Protein AF-A0A554J5A4-F1 (afdb_monomer)

Nearest PDB structures (foldseek):
  3frk-assembly1_B  TM=9.619E-01  e=1.155E-07  Thermoanaerobacterium thermosaccharolyticum
  3uwc-assembly1_A  TM=9.707E-01  e=1.003E-05  Coxiella burnetii
  6blg-assembly1_A  TM=9.163E-01  e=9.419E-06  Klebsiella pneumoniae subsp. pneumoniae MGH 78578
  2oga-assembly1_A  TM=9.615E-01  e=3.756E-05  Streptomyces venezuelae
  4qgr-assembly1_B  TM=8.980E-01  e=1.808E-04  Brucella abortus 2308

Sequence (101 aa):
METPEEHGMGTHVYHLYVIKLKNQKIRDRLQLYLAENGISTVLHYPIPVHLQEAYNFLGHKVGDFPRTETNSNTILSLPMFPGITDKEIIKVVESIKEFFS

Mean predicted aligned error: 2.79 Å

pLDDT: mean 96.84, std 2.64, range [85.0, 98.81]

Radius of gyration: 15.53 Å; Cα contacts (8 Å, |Δi|>4): 110; chains: 1; bounding box: 32×25×42 Å

Structure (mmCIF, N/CA/C/O backbone):
data_AF-A0A554J5A4-F1
#
_entry.id   AF-A0A554J5A4-F1
#
loop_
_atom_site.group_PDB
_atom_site.id
_atom_site.type_symbol
_atom_site.label_atom_id
_atom_site.label_alt_id
_atom_site.label_comp_id
_atom_site.label_asym_id
_atom_site.label_entity_id
_atom_site.label_seq_id
_atom_site.pdbx_PDB_ins_code
_atom_site.Cartn_x
_atom_site.Cartn_y
_atom_site.Cartn_z
_atom_site.occupancy
_atom_site.B_iso_or_equiv
_atom_site.auth_seq_id
_atom_site.auth_comp_id
_atom_site.auth_asym_id
_atom_site.auth_atom_id
_atom_site.pdbx_PDB_model_num
ATOM 1 N N . MET A 1 1 ? 0.329 12.016 4.365 1.00 91.88 1 MET A N 1
ATOM 2 C CA . MET A 1 1 ? -0.306 10.805 3.813 1.00 91.88 1 MET A CA 1
ATOM 3 C C . MET A 1 1 ? -1.470 11.285 2.984 1.00 91.88 1 MET A C 1
ATOM 5 O O . MET A 1 1 ? -2.166 12.175 3.451 1.00 91.88 1 MET A O 1
ATOM 9 N N . GLU A 1 2 ? -1.629 10.760 1.779 1.00 96.44 2 GLU A N 1
ATOM 10 C CA . GLU A 1 2 ? -2.785 11.045 0.925 1.00 96.44 2 GLU A CA 1
ATOM 11 C C . GLU A 1 2 ? -3.743 9.852 1.007 1.00 96.44 2 GLU A C 1
ATOM 13 O O . GLU A 1 2 ? -3.301 8.697 1.060 1.00 96.44 2 GLU A O 1
ATOM 18 N N . THR A 1 3 ? -5.040 10.135 1.056 1.00 96.12 3 THR A N 1
ATOM 19 C CA . THR A 1 3 ? -6.124 9.145 1.052 1.00 96.12 3 THR A CA 1
ATOM 20 C C . THR A 1 3 ? -6.810 9.130 -0.314 1.00 96.12 3 THR A C 1
ATOM 22 O O . THR A 1 3 ? -6.628 10.074 -1.081 1.00 96.12 3 THR A O 1
ATOM 25 N N . PRO A 1 4 ? -7.598 8.092 -0.643 1.00 94.12 4 PRO A N 1
ATOM 26 C CA . PRO A 1 4 ? -8.430 8.112 -1.841 1.00 94.12 4 PRO A CA 1
ATOM 27 C C . PRO A 1 4 ? -9.334 9.352 -1.877 1.00 94.12 4 PRO A C 1
ATOM 29 O O . PRO A 1 4 ? -9.917 9.723 -0.859 1.00 94.12 4 PRO A O 1
ATOM 32 N N . GLU A 1 5 ? -9.459 9.966 -3.052 1.00 92.38 5 GLU A N 1
ATOM 33 C CA . GLU A 1 5 ? -10.330 11.118 -3.303 1.00 92.38 5 GLU A CA 1
ATOM 34 C C . GLU A 1 5 ? -11.333 10.788 -4.420 1.00 92.38 5 GLU A C 1
ATOM 36 O O . GLU A 1 5 ? -11.054 9.987 -5.320 1.00 92.38 5 GLU A O 1
ATOM 41 N N . GLU A 1 6 ? -12.518 11.398 -4.366 1.00 90.31 6 GLU A N 1
ATOM 42 C CA . GLU A 1 6 ? -13.527 11.324 -5.426 1.00 90.31 6 GLU A CA 1
ATOM 43 C C . GLU A 1 6 ? -13.442 12.570 -6.311 1.00 90.31 6 GLU A C 1
ATOM 45 O O . GLU A 1 6 ? -13.519 13.699 -5.832 1.00 90.31 6 GLU A O 1
ATOM 50 N N . HIS A 1 7 ? -13.311 12.378 -7.625 1.00 85.00 7 HIS A N 1
ATOM 51 C CA . HIS A 1 7 ? -13.144 13.479 -8.585 1.00 85.00 7 HIS A CA 1
ATOM 52 C C . HIS A 1 7 ? -14.465 13.925 -9.245 1.00 85.00 7 HIS A C 1
ATOM 54 O O . HIS A 1 7 ? -14.458 14.479 -10.341 1.00 85.00 7 HIS A O 1
ATOM 60 N N . GLY A 1 8 ? -15.612 13.658 -8.609 1.00 87.75 8 GLY A N 1
ATOM 61 C CA . GLY A 1 8 ? -16.929 14.160 -9.033 1.00 87.75 8 GLY A CA 1
ATOM 62 C C . GLY A 1 8 ? -17.559 13.491 -10.264 1.00 87.75 8 GLY A C 1
ATOM 63 O O . GLY A 1 8 ? -18.672 13.847 -10.636 1.00 87.75 8 GLY A O 1
ATOM 64 N N . MET A 1 9 ? -16.891 12.513 -10.887 1.00 89.75 9 MET A N 1
ATOM 65 C CA . MET A 1 9 ? -17.425 11.740 -12.028 1.00 89.75 9 MET A CA 1
ATOM 66 C C . MET A 1 9 ? -18.060 10.397 -11.624 1.00 89.75 9 MET A C 1
ATOM 68 O O . MET A 1 9 ? -18.524 9.648 -12.479 1.00 89.75 9 MET A O 1
ATOM 72 N N . GLY A 1 10 ? -18.061 10.077 -10.331 1.00 87.69 10 GLY A N 1
ATOM 73 C CA . GLY A 1 10 ? -18.562 8.824 -9.776 1.00 87.69 10 GLY A CA 1
ATOM 74 C C . GLY A 1 10 ? -18.064 8.618 -8.348 1.00 87.69 10 GLY A C 1
ATOM 75 O O . GLY A 1 10 ? -17.206 9.368 -7.879 1.00 87.69 10 GLY A O 1
ATOM 76 N N . THR A 1 11 ? -18.606 7.604 -7.678 1.00 91.50 11 THR A N 1
ATOM 77 C CA . THR A 1 11 ? -18.204 7.207 -6.325 1.00 91.50 11 THR A CA 1
ATOM 78 C C . THR A 1 11 ? -17.403 5.913 -6.359 1.00 91.50 11 THR A C 1
ATOM 80 O O . THR A 1 11 ? -17.551 5.083 -7.262 1.00 91.50 11 THR A O 1
ATOM 83 N N . HIS A 1 12 ? -16.532 5.727 -5.371 1.00 92.00 12 HIS A N 1
ATOM 84 C CA . HIS A 1 12 ? -15.788 4.477 -5.241 1.00 92.00 12 HIS A CA 1
ATOM 85 C C . HIS A 1 12 ? -16.676 3.384 -4.643 1.00 92.00 12 HIS A C 1
ATOM 87 O O . HIS A 1 12 ? -17.398 3.603 -3.675 1.00 92.00 12 HIS A O 1
ATOM 93 N N . VAL A 1 13 ? -16.543 2.159 -5.153 1.00 93.12 13 VAL A N 1
ATOM 94 C CA . VAL A 1 13 ? -17.045 0.952 -4.462 1.00 93.12 13 VAL A CA 1
ATOM 95 C C . VAL A 1 13 ? -16.058 0.432 -3.408 1.00 93.12 13 VAL A C 1
ATOM 97 O O . VAL A 1 13 ? -16.328 -0.570 -2.757 1.00 93.12 13 VAL A O 1
ATOM 100 N N . TYR A 1 14 ? -14.897 1.088 -3.277 1.00 93.75 14 TYR A N 1
ATOM 101 C CA . TYR A 1 14 ? -13.828 0.780 -2.324 1.00 93.75 14 TYR A CA 1
ATOM 102 C C . TYR A 1 14 ? -13.433 -0.702 -2.283 1.00 93.75 14 TYR A C 1
ATOM 104 O O . TYR A 1 14 ? -13.267 -1.280 -1.217 1.00 93.75 14 TYR A O 1
ATOM 112 N N . HIS A 1 15 ? -13.207 -1.320 -3.451 1.00 95.31 15 HIS A N 1
ATOM 113 C CA . HIS A 1 15 ? -12.598 -2.657 -3.494 1.00 95.31 15 HIS A CA 1
ATOM 114 C C . HIS A 1 15 ? -11.248 -2.690 -2.751 1.00 95.31 15 HIS A C 1
ATOM 116 O O . HIS A 1 15 ? -10.919 -3.676 -2.098 1.00 95.31 15 HIS A O 1
ATOM 122 N N . LEU A 1 16 ? -10.496 -1.587 -2.818 1.00 96.75 16 LEU A N 1
ATOM 123 C CA . LEU A 1 16 ? -9.284 -1.346 -2.046 1.00 96.75 16 LEU A CA 1
ATOM 124 C C . LEU A 1 16 ? -9.347 0.049 -1.424 1.00 96.75 16 LEU A C 1
ATOM 126 O O . LEU A 1 16 ? -9.814 0.994 -2.062 1.00 96.75 16 LEU A O 1
ATOM 130 N N . TYR A 1 17 ? -8.798 0.190 -0.219 1.00 97.50 17 TYR A N 1
ATOM 131 C CA . TYR A 1 17 ? -8.523 1.491 0.384 1.00 97.50 17 TYR A CA 1
ATOM 132 C C . TYR A 1 17 ? -7.016 1.751 0.362 1.00 97.50 17 TYR A C 1
ATOM 134 O O . TYR A 1 17 ? -6.268 1.262 1.211 1.00 97.50 17 TYR A O 1
ATOM 142 N N . VAL A 1 18 ? -6.555 2.472 -0.660 1.00 97.88 18 VAL A N 1
ATOM 143 C CA . VAL A 1 18 ? -5.126 2.671 -0.934 1.00 97.88 18 VAL A CA 1
ATOM 144 C C . VAL A 1 18 ? -4.682 4.043 -0.446 1.00 97.88 18 VAL A C 1
ATOM 146 O O . VAL A 1 18 ? -5.151 5.062 -0.945 1.00 97.88 18 VAL A O 1
ATOM 149 N N . ILE A 1 19 ? -3.748 4.074 0.501 1.00 98.12 19 ILE A N 1
ATOM 150 C CA . ILE A 1 19 ? -3.101 5.310 0.951 1.00 98.12 19 ILE A CA 1
ATOM 151 C C . ILE A 1 19 ? -1.764 5.503 0.240 1.00 98.12 19 ILE A C 1
ATOM 153 O O . ILE A 1 19 ? -1.098 4.531 -0.126 1.00 98.12 19 ILE A O 1
ATOM 157 N N . LYS A 1 20 ? -1.337 6.760 0.093 1.00 98.06 20 LYS A N 1
ATOM 158 C CA . LYS A 1 20 ? -0.018 7.116 -0.441 1.00 98.06 20 LYS A CA 1
ATOM 159 C C . LYS A 1 20 ? 0.837 7.812 0.610 1.00 98.06 20 LYS A C 1
ATOM 161 O O . LYS A 1 20 ? 0.405 8.730 1.316 1.00 98.06 20 LYS A O 1
ATOM 166 N N . LEU A 1 21 ? 2.077 7.352 0.720 1.00 98.38 21 LEU A N 1
ATOM 167 C CA . LEU A 1 21 ? 3.054 7.814 1.692 1.00 98.38 21 LEU A CA 1
ATOM 168 C C . LEU A 1 21 ? 4.159 8.633 1.012 1.00 98.38 21 LEU A C 1
ATOM 170 O O . LEU A 1 21 ? 4.342 8.596 -0.200 1.00 98.38 21 LEU A 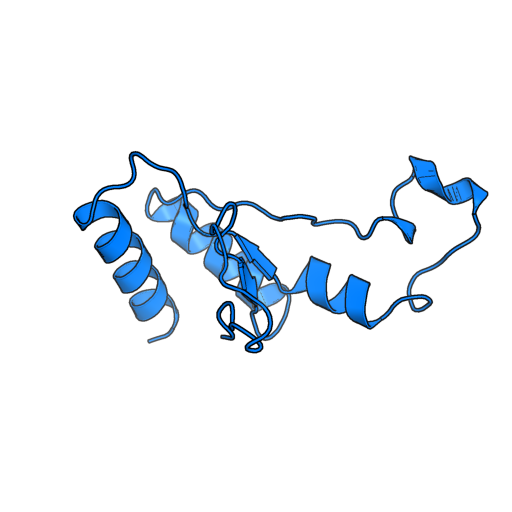O 1
ATOM 174 N N . LYS A 1 22 ? 4.933 9.379 1.808 1.00 97.56 22 LYS A N 1
ATOM 175 C CA . LYS A 1 22 ? 5.955 10.308 1.291 1.00 97.56 22 LYS A CA 1
ATOM 176 C C . LYS A 1 22 ? 7.048 9.617 0.465 1.00 97.56 22 LYS A C 1
ATOM 178 O O . LYS A 1 22 ? 7.592 10.217 -0.454 1.00 97.56 22 LYS A O 1
ATOM 183 N N . ASN A 1 23 ? 7.434 8.402 0.846 1.00 97.69 23 ASN A N 1
ATOM 184 C CA . ASN A 1 23 ? 8.464 7.605 0.182 1.00 97.69 23 ASN A CA 1
ATOM 185 C C . ASN A 1 23 ? 8.350 6.127 0.592 1.00 97.69 23 ASN A C 1
ATOM 187 O O . ASN A 1 23 ? 7.625 5.784 1.527 1.00 97.69 23 ASN A O 1
ATOM 191 N N . GLN A 1 24 ? 9.116 5.270 -0.079 1.00 97.81 24 GLN A N 1
ATOM 192 C CA . GLN A 1 24 ? 9.151 3.834 0.191 1.00 97.81 24 GLN A CA 1
ATOM 193 C C . GLN A 1 24 ? 9.574 3.492 1.619 1.00 97.81 24 GLN A C 1
ATOM 195 O O . GLN A 1 24 ? 8.949 2.657 2.260 1.00 97.81 24 GLN A O 1
ATOM 200 N N . LYS A 1 25 ? 10.570 4.195 2.172 1.00 98.38 25 LYS A N 1
ATOM 201 C CA . LYS A 1 25 ? 11.067 3.919 3.527 1.00 98.38 25 LYS A CA 1
ATOM 202 C C . LYS A 1 25 ? 9.971 4.068 4.584 1.00 98.38 25 LYS A C 1
ATOM 204 O O . LYS A 1 25 ? 9.876 3.238 5.482 1.00 98.38 25 LYS A O 1
ATOM 209 N N . ILE A 1 26 ? 9.158 5.125 4.510 1.00 98.38 26 ILE A N 1
ATOM 210 C CA . ILE A 1 26 ? 8.055 5.307 5.464 1.00 98.38 26 ILE A CA 1
ATOM 211 C C . ILE A 1 26 ? 6.909 4.318 5.199 1.00 98.38 26 ILE A C 1
ATOM 213 O O . ILE A 1 26 ? 6.293 3.854 6.152 1.00 98.38 26 ILE A O 1
ATOM 217 N N . ARG A 1 27 ? 6.668 3.951 3.932 1.00 98.38 27 ARG A N 1
ATOM 218 C CA . ARG A 1 27 ? 5.671 2.947 3.538 1.00 98.38 27 ARG A CA 1
ATOM 219 C C . ARG A 1 27 ? 6.009 1.578 4.124 1.00 98.38 27 ARG A C 1
ATOM 221 O O . ARG A 1 27 ? 5.166 0.988 4.789 1.00 98.38 27 ARG A O 1
ATOM 228 N N . ASP A 1 28 ? 7.244 1.120 3.933 1.00 98.56 28 ASP A N 1
ATOM 229 C CA . ASP A 1 28 ? 7.725 -0.173 4.431 1.00 98.56 28 ASP A CA 1
ATOM 230 C C . ASP A 1 28 ? 7.717 -0.210 5.971 1.00 98.56 28 ASP A C 1
ATOM 232 O O . ASP A 1 28 ? 7.283 -1.193 6.568 1.00 98.56 28 ASP A O 1
ATOM 236 N N . ARG A 1 29 ? 8.116 0.891 6.634 1.00 98.62 29 ARG A N 1
ATOM 237 C CA . ARG A 1 29 ? 8.042 1.009 8.103 1.00 98.62 29 ARG A CA 1
ATOM 238 C C . ARG A 1 29 ? 6.610 0.941 8.629 1.00 98.62 29 ARG A C 1
ATOM 240 O O . ARG A 1 29 ? 6.382 0.271 9.629 1.00 98.62 29 ARG A O 1
ATOM 247 N N . LEU A 1 30 ? 5.668 1.627 7.978 1.00 98.75 30 LEU A N 1
ATOM 248 C CA . LEU A 1 30 ? 4.261 1.583 8.370 1.00 98.75 30 LEU A CA 1
ATOM 249 C C . LEU A 1 30 ? 3.687 0.177 8.173 1.00 98.75 30 LEU A C 1
ATOM 251 O O . LEU A 1 30 ? 3.012 -0.331 9.058 1.00 98.75 30 LEU A O 1
ATOM 255 N N . GLN A 1 31 ? 3.984 -0.469 7.042 1.00 98.69 31 GLN A N 1
ATOM 256 C CA . GLN A 1 31 ? 3.547 -1.840 6.773 1.00 98.69 31 GLN A CA 1
ATOM 257 C C . GLN A 1 31 ? 4.034 -2.815 7.853 1.00 98.69 31 GLN A C 1
ATOM 259 O O . GLN A 1 31 ? 3.235 -3.605 8.353 1.00 98.69 31 GLN A O 1
ATOM 264 N N . LEU A 1 32 ? 5.313 -2.736 8.239 1.00 98.75 32 LEU A N 1
ATOM 265 C CA . LEU A 1 32 ? 5.872 -3.561 9.310 1.00 98.75 32 LEU A CA 1
ATOM 266 C C . LEU A 1 32 ? 5.192 -3.280 10.657 1.00 98.75 32 LEU A C 1
ATOM 268 O O . LEU A 1 32 ? 4.733 -4.212 11.308 1.00 98.75 32 LEU A O 1
ATOM 272 N N . TYR A 1 33 ? 5.066 -2.007 11.036 1.00 98.81 33 TYR A N 1
ATOM 273 C CA . TYR A 1 33 ? 4.435 -1.611 12.296 1.00 98.81 33 TYR A CA 1
ATOM 274 C C . TYR A 1 33 ? 2.977 -2.090 12.392 1.00 98.81 33 TYR A C 1
ATOM 276 O O . TYR A 1 33 ? 2.547 -2.603 13.425 1.00 98.81 33 TYR A O 1
ATOM 284 N N . LEU A 1 34 ? 2.207 -1.971 11.307 1.00 98.75 34 LEU A N 1
ATOM 285 C CA . LEU A 1 34 ? 0.837 -2.483 11.257 1.00 98.75 34 LEU A CA 1
ATOM 286 C C . LEU A 1 34 ? 0.809 -4.011 11.388 1.00 98.75 34 LEU A C 1
ATOM 288 O O . LEU A 1 34 ? -0.004 -4.533 12.150 1.00 98.75 34 LEU A O 1
ATOM 292 N N . ALA A 1 35 ? 1.727 -4.725 10.728 1.0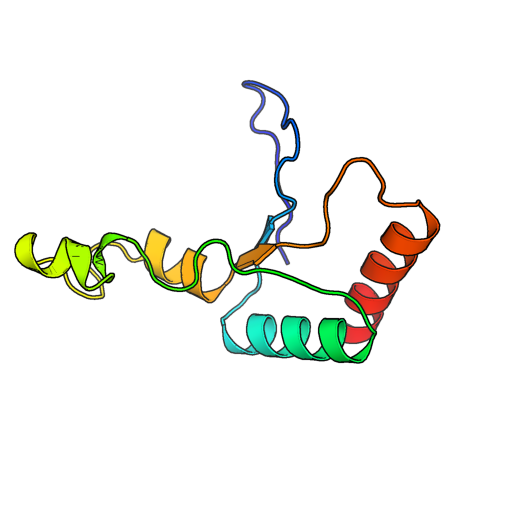0 98.69 35 ALA A N 1
ATOM 293 C CA . ALA A 1 35 ? 1.829 -6.177 10.846 1.00 98.69 35 ALA A CA 1
ATOM 294 C C . ALA A 1 35 ? 2.149 -6.626 12.284 1.00 98.69 35 ALA A C 1
ATOM 296 O O . ALA A 1 35 ? 1.503 -7.544 12.789 1.00 98.69 35 ALA A O 1
ATOM 297 N N . GLU A 1 36 ? 3.072 -5.946 12.972 1.00 98.56 36 GLU A N 1
ATOM 298 C CA . GLU A 1 36 ? 3.403 -6.189 14.387 1.00 98.56 36 GLU A CA 1
ATOM 299 C C . GLU A 1 36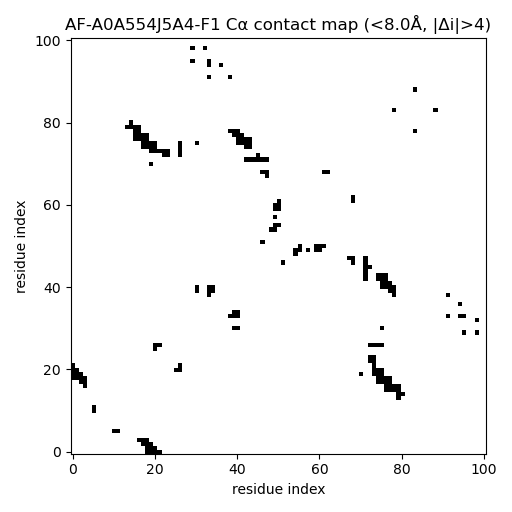 ? 2.203 -5.943 15.318 1.00 98.56 36 GLU A C 1
ATOM 301 O O . GLU A 1 36 ? 2.039 -6.630 16.324 1.00 98.56 36 GLU A O 1
ATOM 306 N N . ASN A 1 37 ? 1.301 -5.035 14.935 1.00 98.44 37 ASN A N 1
ATOM 307 C CA . ASN A 1 37 ? 0.036 -4.775 15.625 1.00 98.44 37 ASN A CA 1
ATOM 308 C C . ASN A 1 37 ? -1.118 -5.689 15.164 1.00 98.44 37 ASN A C 1
ATOM 310 O O . ASN A 1 37 ? -2.279 -5.482 15.534 1.00 98.44 37 ASN A O 1
ATOM 314 N N . GLY A 1 38 ? -0.834 -6.724 14.369 1.00 98.31 38 GLY A N 1
ATOM 315 C CA . GLY A 1 38 ? -1.826 -7.685 13.884 1.00 98.31 38 GLY A CA 1
ATOM 316 C C . GLY A 1 38 ? -2.779 -7.115 12.830 1.00 98.31 38 GLY A C 1
ATOM 317 O O . GLY A 1 38 ? -3.930 -7.539 12.757 1.00 98.31 38 GLY A O 1
ATOM 318 N N . ILE A 1 39 ? -2.331 -6.130 12.050 1.00 98.69 39 ILE A N 1
ATOM 319 C CA . ILE A 1 39 ? -3.063 -5.520 10.936 1.00 98.69 39 ILE A CA 1
ATOM 320 C C . ILE A 1 39 ? -2.338 -5.876 9.636 1.00 98.69 39 ILE A C 1
ATOM 322 O O . ILE A 1 39 ? -1.244 -5.388 9.354 1.00 98.69 39 ILE A O 1
ATOM 326 N N . SER A 1 40 ? -2.958 -6.724 8.818 1.00 97.81 40 SER A N 1
ATOM 327 C CA . SER A 1 40 ? -2.402 -7.091 7.513 1.00 97.81 40 SER A CA 1
ATOM 328 C C . SER A 1 40 ? -2.621 -5.981 6.483 1.00 97.81 40 SER A C 1
ATOM 330 O O . SER A 1 40 ? -3.680 -5.360 6.441 1.00 97.81 40 SER A O 1
ATOM 332 N N . THR A 1 41 ? -1.629 -5.734 5.631 1.00 98.50 41 THR A N 1
ATOM 333 C CA . THR A 1 41 ? -1.701 -4.761 4.530 1.00 98.50 41 THR A CA 1
ATOM 334 C C . THR A 1 41 ? -1.074 -5.346 3.272 1.00 98.50 41 THR A C 1
ATOM 336 O O . THR A 1 41 ? -0.239 -6.250 3.347 1.00 98.50 41 THR A O 1
ATOM 339 N N . VAL A 1 42 ? -1.462 -4.830 2.104 1.00 97.56 42 VAL A N 1
ATOM 340 C CA . VAL A 1 42 ? -1.046 -5.381 0.803 1.00 97.56 42 VAL A CA 1
ATOM 341 C C . VAL A 1 42 ? -0.545 -4.277 -0.132 1.00 97.56 42 VAL A C 1
ATOM 343 O O . VAL A 1 42 ? -0.977 -3.125 -0.055 1.00 97.56 42 VAL A O 1
ATOM 346 N N . LEU A 1 43 ? 0.375 -4.624 -1.032 1.00 97.06 43 LEU A N 1
ATOM 347 C CA . LEU A 1 43 ? 0.861 -3.748 -2.098 1.00 97.06 43 LEU A CA 1
ATOM 348 C C . LEU A 1 43 ? 0.175 -4.096 -3.423 1.00 97.06 43 LEU A C 1
ATOM 350 O O . LEU A 1 43 ? 0.277 -5.227 -3.889 1.00 97.06 43 LEU A O 1
ATOM 354 N N . HIS A 1 44 ? -0.456 -3.106 -4.053 1.00 95.38 44 HIS A N 1
ATOM 355 C CA . HIS A 1 44 ? -1.142 -3.249 -5.343 1.00 95.38 44 HIS A CA 1
ATOM 356 C C . HIS A 1 44 ? -0.640 -2.187 -6.333 1.00 95.38 44 HIS A C 1
ATOM 358 O O . HIS A 1 44 ? -1.246 -1.133 -6.483 1.00 95.38 44 HIS A O 1
ATOM 364 N N . TYR A 1 45 ? 0.503 -2.373 -6.992 1.00 94.31 45 TYR A N 1
ATOM 365 C CA . TYR A 1 45 ? 1.401 -3.536 -6.969 1.00 94.31 45 TYR A CA 1
ATOM 366 C C . TYR A 1 45 ? 2.841 -3.088 -6.677 1.00 94.31 45 TYR A C 1
ATOM 368 O O . TYR A 1 45 ? 3.192 -1.954 -7.010 1.00 94.31 45 TYR A O 1
ATOM 376 N N . PRO A 1 46 ? 3.688 -3.944 -6.073 1.00 93.56 46 PRO A N 1
ATOM 377 C CA . PRO A 1 46 ? 5.050 -3.563 -5.687 1.00 93.56 46 PRO A CA 1
ATOM 378 C C . PRO A 1 46 ? 5.986 -3.349 -6.885 1.00 93.56 46 PRO A C 1
ATOM 380 O O . PRO A 1 46 ? 6.903 -2.538 -6.797 1.00 93.56 46 PRO A O 1
ATOM 383 N N . ILE A 1 47 ? 5.746 -4.045 -8.001 1.00 96.50 47 ILE A N 1
ATOM 384 C CA . ILE A 1 47 ? 6.530 -3.924 -9.235 1.00 96.50 47 ILE A CA 1
ATOM 385 C C . ILE A 1 47 ? 5.617 -3.352 -10.331 1.00 96.50 47 ILE A C 1
ATOM 387 O O . ILE A 1 47 ? 4.622 -4.002 -10.683 1.00 96.50 47 ILE A O 1
ATOM 391 N N . PRO A 1 48 ? 5.925 -2.158 -10.874 1.00 97.19 48 PRO A N 1
ATOM 392 C CA . PRO A 1 48 ? 5.235 -1.598 -12.031 1.00 97.19 48 PRO 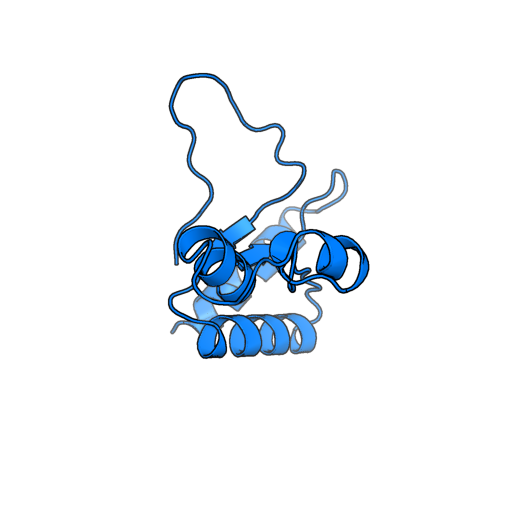A CA 1
ATOM 393 C C . PRO A 1 48 ? 5.193 -2.580 -13.200 1.00 97.19 48 PRO A C 1
ATOM 395 O O . PRO A 1 48 ? 6.175 -3.269 -13.457 1.00 97.19 48 PRO A O 1
ATOM 398 N N . VAL A 1 49 ? 4.082 -2.607 -13.939 1.00 97.12 49 VAL A N 1
ATOM 399 C CA . VAL A 1 49 ? 3.860 -3.567 -15.037 1.00 97.12 49 VAL A CA 1
ATOM 400 C C . VAL A 1 49 ? 5.005 -3.559 -16.056 1.00 97.12 49 VAL A C 1
ATOM 402 O O . VAL A 1 49 ? 5.466 -4.623 -16.451 1.00 97.12 49 VAL A O 1
ATOM 405 N N . HIS A 1 50 ? 5.521 -2.381 -16.427 1.00 97.56 50 HIS A N 1
ATOM 406 C CA . HIS A 1 50 ? 6.604 -2.245 -17.410 1.00 97.56 50 HIS A CA 1
ATOM 407 C C . HIS A 1 50 ? 7.962 -2.782 -16.940 1.00 97.56 50 HIS A C 1
ATOM 409 O O . HIS A 1 50 ? 8.863 -2.910 -17.760 1.00 97.56 50 HIS A O 1
ATOM 415 N N . LEU A 1 51 ? 8.116 -3.075 -15.645 1.00 97.81 51 LEU A N 1
ATOM 416 C CA . LEU A 1 51 ? 9.330 -3.647 -15.050 1.00 97.81 51 LEU A CA 1
ATOM 417 C C . LEU A 1 51 ? 9.145 -5.107 -14.615 1.00 97.81 51 LEU A C 1
ATOM 419 O O . LEU A 1 51 ? 10.067 -5.697 -14.055 1.00 97.81 51 LEU A O 1
ATOM 423 N N . GLN A 1 52 ? 7.962 -5.692 -14.814 1.00 97.56 52 GLN A N 1
ATOM 424 C CA . GLN A 1 52 ? 7.760 -7.113 -14.547 1.00 97.56 52 GLN A CA 1
ATOM 425 C C . GLN A 1 52 ? 8.433 -7.947 -15.639 1.00 97.56 52 GLN A C 1
ATOM 427 O O . GLN A 1 52 ? 8.313 -7.636 -16.822 1.00 97.56 52 GLN A O 1
ATOM 432 N N . GLU A 1 53 ? 9.072 -9.051 -15.247 1.00 97.38 53 GLU A N 1
ATOM 433 C CA . GLU A 1 53 ? 9.847 -9.917 -16.150 1.00 97.38 53 GLU A CA 1
ATOM 434 C C . GLU A 1 53 ? 9.049 -10.374 -17.381 1.00 97.38 53 GLU A C 1
ATOM 436 O O . GLU A 1 53 ? 9.568 -10.390 -18.498 1.00 97.38 53 GLU A O 1
ATOM 441 N N . ALA A 1 54 ? 7.755 -10.653 -17.195 1.00 97.56 54 ALA A N 1
ATOM 442 C CA . ALA A 1 54 ? 6.840 -11.045 -18.263 1.00 97.56 54 ALA A CA 1
ATOM 443 C C . ALA A 1 54 ? 6.738 -10.013 -19.403 1.00 97.56 54 ALA A C 1
ATOM 445 O O . ALA A 1 54 ? 6.389 -10.388 -20.517 1.00 97.56 54 ALA A O 1
ATOM 446 N N . TYR A 1 55 ? 7.054 -8.740 -19.147 1.00 97.25 55 TYR A N 1
ATOM 447 C CA . TYR A 1 55 ? 6.968 -7.637 -20.107 1.00 97.25 55 TYR A CA 1
ATOM 448 C C . TYR A 1 55 ? 8.333 -7.162 -20.624 1.00 97.25 55 TYR A C 1
ATOM 450 O O . TYR A 1 55 ? 8.385 -6.203 -21.394 1.00 97.25 55 TYR A O 1
ATOM 458 N N . ASN A 1 56 ? 9.433 -7.850 -20.289 1.00 96.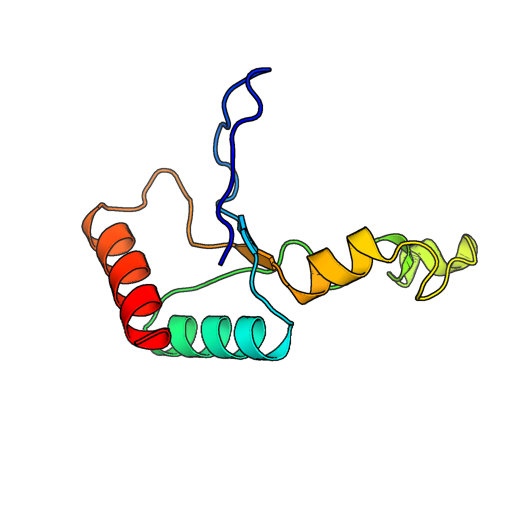56 56 ASN A N 1
ATOM 459 C CA . ASN A 1 56 ? 10.784 -7.483 -20.738 1.00 96.56 56 ASN A CA 1
ATOM 460 C C . ASN A 1 56 ? 10.897 -7.349 -22.269 1.00 96.56 56 ASN A C 1
ATOM 462 O O . ASN A 1 56 ? 11.659 -6.522 -22.766 1.00 96.56 56 ASN A O 1
ATOM 466 N N . PHE A 1 57 ? 10.110 -8.122 -23.026 1.00 97.94 57 PHE A N 1
ATOM 467 C CA . PHE A 1 57 ? 10.083 -8.079 -24.493 1.00 97.94 57 PHE A CA 1
ATOM 468 C C . PHE A 1 57 ? 9.626 -6.726 -25.073 1.00 97.94 57 PHE A C 1
ATOM 470 O O . PHE A 1 57 ? 9.877 -6.459 -26.245 1.00 97.94 57 PHE A O 1
ATOM 477 N N . LEU A 1 58 ? 8.980 -5.869 -24.274 1.00 97.81 58 LEU A N 1
ATOM 478 C CA . LEU A 1 58 ? 8.581 -4.516 -24.675 1.00 97.81 58 LEU A CA 1
ATOM 479 C C . LEU A 1 58 ? 9.729 -3.495 -24.584 1.00 97.81 58 LEU A C 1
ATOM 481 O O . LEU A 1 58 ? 9.590 -2.383 -25.086 1.00 97.81 58 LEU A O 1
ATOM 485 N N . GLY A 1 59 ? 10.862 -3.849 -23.963 1.00 97.88 59 GLY A N 1
ATOM 486 C CA . GLY A 1 59 ? 12.067 -3.011 -23.927 1.00 97.88 59 GLY A CA 1
ATOM 487 C C . GLY A 1 59 ? 11.979 -1.764 -23.038 1.00 97.88 59 GLY A C 1
ATOM 488 O O . GLY A 1 59 ? 12.822 -0.872 -23.160 1.00 97.88 59 GLY A O 1
ATOM 489 N N . HIS A 1 60 ? 10.980 -1.683 -22.154 1.00 98.31 60 HIS A N 1
ATOM 490 C CA . HIS A 1 60 ? 10.863 -0.599 -21.180 1.00 98.31 60 HIS A CA 1
ATOM 491 C C . HIS A 1 60 ? 11.896 -0.718 -20.055 1.00 98.31 60 HIS A C 1
ATOM 493 O O . HIS A 1 60 ? 12.346 -1.807 -19.702 1.00 98.31 60 HIS A O 1
ATOM 499 N N . LYS A 1 61 ? 12.261 0.4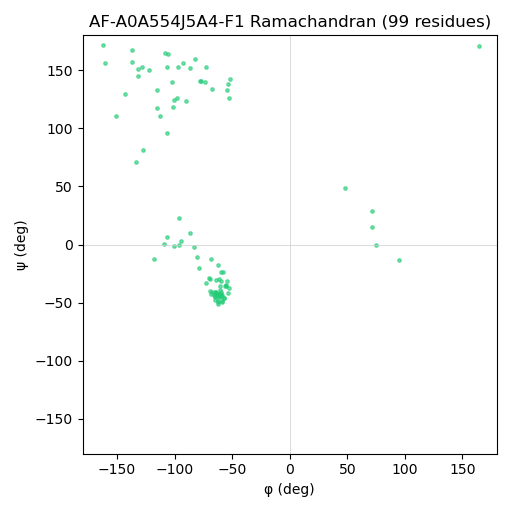24 -19.471 1.00 97.56 61 LYS A N 1
ATOM 500 C CA . LYS A 1 61 ? 13.237 0.532 -18.379 1.00 97.56 61 LYS A CA 1
ATOM 501 C C . LYS A 1 61 ? 12.764 1.494 -17.293 1.00 97.56 61 LYS A C 1
ATOM 503 O O . LYS A 1 61 ? 11.821 2.263 -17.476 1.00 97.56 61 LYS A O 1
ATOM 508 N N . VAL A 1 62 ? 13.460 1.457 -16.158 1.00 97.62 62 VAL A N 1
ATOM 509 C CA . VAL A 1 62 ? 13.265 2.415 -15.063 1.00 97.62 62 VAL A CA 1
ATOM 510 C C . VAL A 1 62 ? 13.410 3.840 -15.598 1.00 97.62 62 VAL A C 1
ATOM 512 O O . VAL A 1 62 ? 14.358 4.143 -16.323 1.00 97.62 62 VAL A O 1
ATOM 515 N N . GLY A 1 63 ? 12.474 4.709 -15.228 1.00 98.00 63 GLY A N 1
ATOM 516 C CA . GLY A 1 63 ? 12.406 6.097 -15.665 1.00 98.00 63 GLY A CA 1
ATOM 517 C C . GLY A 1 63 ? 11.506 6.333 -16.877 1.00 98.00 63 GLY A C 1
ATOM 518 O O . GLY A 1 63 ? 11.146 7.483 -17.117 1.00 98.00 63 GLY A O 1
ATOM 519 N N . ASP A 1 64 ? 11.082 5.292 -17.602 1.00 98.19 64 ASP A N 1
ATOM 520 C CA . ASP A 1 64 ? 10.135 5.462 -18.712 1.00 98.19 64 ASP A CA 1
ATOM 521 C C . ASP A 1 64 ? 8.733 5.859 -18.194 1.00 98.19 64 ASP A C 1
ATOM 523 O O . ASP A 1 64 ? 8.010 6.599 -18.862 1.00 98.19 64 ASP A O 1
ATOM 527 N N . PHE A 1 65 ? 8.360 5.433 -16.973 1.00 98.19 65 PHE A N 1
ATOM 528 C CA . PHE A 1 65 ? 7.063 5.744 -16.349 1.00 98.19 65 PHE A CA 1
ATOM 529 C C . PHE A 1 65 ? 7.210 6.201 -14.884 1.00 98.19 65 PHE A C 1
ATOM 531 O O . PHE A 1 65 ? 6.774 5.511 -13.953 1.00 98.19 65 PHE A O 1
ATOM 538 N N . PRO A 1 66 ? 7.7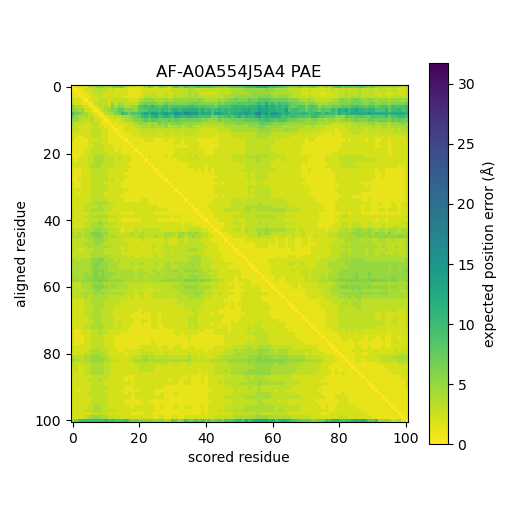50 7.409 -14.638 1.00 97.56 66 PRO A N 1
ATOM 539 C CA . PRO A 1 66 ? 8.160 7.844 -13.300 1.00 97.56 66 PRO A CA 1
ATOM 540 C C . PRO A 1 66 ? 6.997 7.967 -12.307 1.00 97.56 66 PRO A C 1
ATOM 542 O O . PRO A 1 66 ? 7.165 7.739 -11.108 1.00 97.56 66 PRO A O 1
ATOM 545 N N . ARG A 1 67 ? 5.789 8.303 -12.781 1.00 97.44 67 ARG A N 1
ATOM 546 C CA . ARG A 1 67 ? 4.588 8.355 -11.929 1.00 97.44 67 ARG A CA 1
ATOM 547 C C . ARG A 1 67 ? 4.166 6.967 -11.450 1.00 97.44 67 ARG A C 1
ATOM 549 O O . ARG A 1 67 ? 3.837 6.813 -10.276 1.00 97.44 67 ARG A O 1
ATOM 556 N N . THR A 1 68 ? 4.204 5.972 -12.332 1.00 97.31 68 THR A N 1
ATOM 557 C CA . THR A 1 68 ? 3.875 4.580 -11.998 1.00 97.31 68 THR A CA 1
ATOM 558 C C . THR A 1 68 ? 4.879 4.019 -10.996 1.00 97.31 68 THR A C 1
ATOM 560 O O . THR A 1 68 ? 4.478 3.453 -9.984 1.00 97.31 68 THR A O 1
ATOM 563 N N . GLU A 1 69 ? 6.171 4.254 -11.228 1.00 97.88 69 GLU A N 1
ATOM 564 C CA . GLU A 1 69 ? 7.265 3.834 -10.339 1.00 97.88 69 GLU A CA 1
ATOM 565 C C . GLU A 1 69 ? 7.177 4.507 -8.966 1.00 97.88 69 GLU A C 1
ATOM 567 O O . GLU A 1 69 ? 7.320 3.866 -7.927 1.00 97.88 69 GLU A O 1
ATOM 572 N N . THR A 1 70 ? 6.870 5.806 -8.941 1.00 97.19 70 THR A N 1
ATOM 573 C CA . THR A 1 70 ? 6.642 6.521 -7.682 1.00 97.19 70 THR A CA 1
ATOM 574 C C . THR A 1 70 ? 5.472 5.902 -6.926 1.00 97.19 70 THR A C 1
ATOM 576 O O . THR A 1 70 ? 5.578 5.663 -5.725 1.00 97.19 70 THR A O 1
ATOM 579 N N . ASN A 1 71 ? 4.361 5.615 -7.607 1.00 96.75 71 ASN A N 1
ATOM 580 C CA . ASN A 1 71 ? 3.188 5.035 -6.965 1.00 96.75 71 ASN A CA 1
ATOM 581 C C . ASN A 1 71 ? 3.474 3.626 -6.417 1.00 96.75 71 ASN A C 1
ATOM 583 O O . ASN A 1 71 ? 3.196 3.409 -5.242 1.00 96.75 71 ASN A O 1
ATOM 587 N N . SER A 1 72 ? 4.097 2.708 -7.171 1.00 97.19 72 SER A N 1
ATOM 588 C CA . SER A 1 72 ? 4.406 1.349 -6.667 1.00 97.19 72 SER A CA 1
ATOM 589 C C . SER A 1 72 ? 5.249 1.371 -5.386 1.00 97.19 72 SER A C 1
ATOM 591 O O . SER A 1 72 ? 5.056 0.572 -4.464 1.00 97.19 72 SER A O 1
ATOM 593 N N . ASN A 1 73 ? 6.152 2.348 -5.297 1.00 97.44 73 ASN A N 1
ATOM 594 C CA . ASN A 1 73 ? 7.040 2.533 -4.158 1.00 97.44 73 ASN A CA 1
ATOM 595 C C . ASN A 1 73 ? 6.368 3.209 -2.958 1.00 97.44 73 ASN A C 1
ATOM 597 O O . ASN A 1 73 ? 6.881 3.106 -1.849 1.00 97.44 73 ASN A O 1
ATOM 601 N N . THR A 1 74 ? 5.252 3.917 -3.142 1.00 98.06 74 THR A N 1
ATOM 602 C CA . THR A 1 74 ? 4.687 4.798 -2.102 1.00 98.06 74 THR A CA 1
ATOM 603 C C . THR A 1 74 ? 3.298 4.422 -1.622 1.00 98.06 74 THR A C 1
ATOM 605 O O . THR A 1 74 ? 2.875 4.939 -0.588 1.00 98.06 74 THR A O 1
ATOM 608 N N . ILE A 1 75 ? 2.592 3.532 -2.314 1.00 98.25 75 ILE A N 1
ATOM 609 C CA . ILE A 1 75 ? 1.249 3.110 -1.913 1.00 98.25 75 ILE A CA 1
ATOM 610 C C . ILE A 1 75 ? 1.264 1.949 -0.915 1.00 98.25 75 ILE A C 1
ATOM 612 O O . ILE A 1 75 ? 2.175 1.115 -0.918 1.00 98.25 75 ILE A O 1
ATOM 616 N N . LEU A 1 76 ? 0.217 1.889 -0.092 1.00 98.62 76 LEU A N 1
ATOM 617 C CA . LEU A 1 76 ? -0.102 0.783 0.811 1.00 98.62 76 LEU A CA 1
ATOM 618 C C . LEU A 1 76 ? -1.624 0.599 0.857 1.00 98.62 76 LEU A C 1
ATOM 620 O O . LEU A 1 76 ? -2.355 1.567 1.056 1.00 98.62 76 LEU A O 1
ATOM 624 N N . SER A 1 77 ? -2.110 -0.626 0.659 1.00 98.56 77 SER A N 1
ATOM 625 C CA . SER A 1 77 ? -3.541 -0.940 0.775 1.00 98.56 77 SER A CA 1
ATOM 626 C C . SER A 1 77 ? -3.864 -1.351 2.205 1.00 98.56 77 SER A C 1
ATOM 628 O O . SER A 1 77 ? -3.261 -2.293 2.728 1.00 98.56 77 SER A O 1
ATOM 630 N N . LEU A 1 78 ? -4.809 -0.643 2.820 1.00 98.50 78 LEU A N 1
ATOM 631 C CA . LEU A 1 78 ? -5.341 -0.953 4.145 1.00 98.50 78 LEU A CA 1
ATOM 632 C C . LEU A 1 78 ? -6.419 -2.050 4.057 1.00 98.50 78 LEU A C 1
ATOM 634 O O . LEU A 1 78 ? -6.982 -2.251 2.974 1.00 98.50 78 LEU A O 1
ATOM 638 N N . PRO A 1 79 ? -6.726 -2.752 5.168 1.00 98.12 79 PRO A N 1
ATOM 639 C CA . PRO A 1 79 ? -7.827 -3.708 5.211 1.00 98.12 79 PRO A CA 1
ATOM 640 C C . PRO A 1 79 ? -9.138 -3.092 4.723 1.00 98.12 79 PRO A C 1
ATOM 642 O O . PRO A 1 79 ? -9.576 -2.061 5.229 1.00 98.12 79 PRO A O 1
ATOM 645 N N . MET A 1 80 ? -9.765 -3.742 3.746 1.00 96.88 80 MET A N 1
ATOM 646 C CA . MET A 1 80 ? -11.064 -3.348 3.214 1.00 96.88 80 MET A CA 1
ATOM 647 C C . MET A 1 80 ? -11.788 -4.591 2.699 1.00 96.88 80 MET A C 1
ATOM 649 O O . MET A 1 80 ? -11.352 -5.214 1.733 1.00 96.88 80 MET A O 1
ATOM 653 N N . PHE A 1 81 ? -12.854 -4.997 3.387 1.00 96.12 81 PHE A N 1
ATOM 654 C CA . PHE A 1 81 ? -13.688 -6.143 3.018 1.00 96.12 81 PHE A CA 1
ATOM 655 C C . PHE A 1 81 ? -15.062 -6.041 3.706 1.00 96.12 81 PHE A C 1
ATOM 657 O O . PHE A 1 81 ? -15.151 -5.418 4.762 1.00 96.12 81 PHE A O 1
ATOM 664 N N . PRO A 1 82 ? -16.132 -6.671 3.179 1.00 95.31 82 PRO A N 1
ATOM 665 C CA . PRO A 1 82 ? -17.497 -6.480 3.693 1.00 95.31 82 PRO A CA 1
ATOM 666 C C . PRO A 1 82 ? -17.721 -6.845 5.169 1.00 95.31 82 PRO A C 1
ATOM 668 O O . PRO A 1 82 ? -18.670 -6.369 5.777 1.00 95.31 82 PRO A O 1
ATOM 671 N N . GLY A 1 83 ? -16.885 -7.724 5.727 1.00 96.38 83 GLY A N 1
ATOM 672 C CA . GLY A 1 83 ? -16.992 -8.207 7.106 1.00 96.38 83 GLY A CA 1
ATOM 673 C C . GLY A 1 83 ? -16.151 -7.442 8.127 1.00 96.38 83 GLY A C 1
ATOM 674 O O . GLY A 1 83 ? -16.106 -7.870 9.277 1.00 96.38 83 GLY A O 1
ATOM 675 N N . ILE A 1 84 ? -15.450 -6.375 7.726 1.00 97.19 84 ILE A N 1
ATOM 676 C CA . ILE A 1 84 ? -14.624 -5.594 8.650 1.00 97.19 84 ILE A CA 1
ATOM 677 C C . ILE A 1 84 ? -15.517 -4.863 9.658 1.00 97.19 84 ILE A C 1
ATOM 679 O O . ILE A 1 84 ? -16.529 -4.265 9.296 1.00 97.19 84 ILE A O 1
ATOM 683 N N . THR A 1 85 ? -15.157 -4.921 10.935 1.00 98.31 85 THR A N 1
ATOM 684 C CA . THR A 1 85 ? -15.930 -4.299 12.016 1.00 98.31 85 THR A CA 1
ATOM 685 C C . THR A 1 85 ? -15.448 -2.883 12.325 1.00 98.31 85 THR A C 1
ATOM 687 O O . THR A 1 85 ? -14.270 -2.567 12.161 1.00 98.31 85 THR A O 1
ATOM 690 N N . ASP A 1 86 ? -16.318 -2.045 12.897 1.00 98.25 86 ASP A N 1
ATOM 691 C CA . ASP A 1 86 ? -15.940 -0.698 13.359 1.00 98.25 86 ASP A CA 1
ATOM 692 C C . ASP A 1 86 ? -14.759 -0.723 14.338 1.00 98.25 86 ASP A C 1
ATOM 694 O O . ASP A 1 86 ? -13.895 0.150 14.306 1.00 98.25 86 ASP A O 1
ATOM 698 N N . LYS A 1 87 ? -14.677 -1.753 15.191 1.00 98.50 87 LYS A N 1
ATOM 699 C CA . LYS A 1 87 ? -13.557 -1.929 16.126 1.00 98.50 87 LYS A CA 1
ATOM 700 C C . LYS A 1 87 ? -12.238 -2.172 15.396 1.00 98.50 87 LYS A C 1
ATOM 702 O O . LYS A 1 87 ? -11.214 -1.630 15.804 1.00 98.50 87 LYS A O 1
ATOM 707 N N . GLU A 1 88 ? -12.251 -2.972 14.332 1.00 98.38 88 GLU A N 1
ATOM 708 C CA . GLU A 1 88 ? -11.068 -3.211 13.499 1.00 98.38 88 GLU A CA 1
ATOM 709 C C . GLU A 1 88 ? -10.686 -1.959 12.708 1.00 98.38 88 GLU A C 1
ATOM 711 O O . GLU A 1 88 ? -9.505 -1.627 12.652 1.00 98.38 88 GLU A O 1
ATOM 716 N N . ILE A 1 89 ? -11.664 -1.214 12.180 1.00 98.31 89 ILE A N 1
ATOM 717 C CA . ILE A 1 89 ? -11.423 0.079 11.522 1.00 98.31 89 ILE A CA 1
ATOM 718 C C . ILE A 1 89 ? -10.760 1.056 12.499 1.00 98.31 89 ILE A C 1
ATOM 720 O O . ILE A 1 89 ? -9.724 1.638 12.179 1.00 98.31 89 ILE A O 1
ATOM 724 N N . ILE A 1 90 ? -11.311 1.205 13.707 1.00 98.62 90 ILE A N 1
ATOM 725 C CA . ILE A 1 90 ? -10.745 2.071 14.749 1.00 98.62 90 ILE A CA 1
ATOM 726 C C . ILE A 1 90 ? -9.323 1.625 15.089 1.00 98.62 90 ILE A C 1
ATOM 728 O O . ILE A 1 90 ? -8.432 2.465 15.158 1.00 98.62 90 ILE A O 1
ATOM 732 N N . LYS A 1 91 ? -9.078 0.317 15.231 1.00 98.62 91 LYS A N 1
ATOM 733 C CA . LYS A 1 91 ? -7.731 -0.213 15.478 1.00 98.62 91 LYS A CA 1
ATOM 734 C C . LYS A 1 91 ? -6.752 0.200 14.373 1.00 98.62 91 LYS A C 1
ATOM 736 O O . LYS A 1 91 ? -5.667 0.673 14.685 1.00 98.62 91 LYS A O 1
ATOM 741 N N . VAL A 1 92 ? -7.137 0.076 13.098 1.00 98.62 92 VAL A N 1
ATOM 742 C CA . VAL A 1 92 ? -6.310 0.526 11.963 1.00 98.62 92 VAL A CA 1
ATOM 743 C C . VAL A 1 92 ? -6.010 2.021 12.060 1.00 98.62 92 VAL A C 1
ATOM 745 O O . VAL A 1 92 ? -4.855 2.423 11.934 1.00 98.62 92 VAL A O 1
ATOM 748 N N . VAL A 1 93 ? -7.032 2.844 12.304 1.00 98.38 93 VAL A N 1
ATOM 749 C CA . VAL A 1 93 ? -6.889 4.303 12.394 1.00 98.38 93 VAL A CA 1
ATOM 750 C C . VAL A 1 93 ? -5.969 4.707 13.545 1.00 98.38 93 VAL A C 1
ATOM 752 O O . VAL A 1 93 ? -5.058 5.507 13.333 1.00 98.38 93 VAL A O 1
ATOM 755 N N . GLU A 1 94 ? -6.173 4.157 14.741 1.00 98.56 94 GLU A N 1
ATOM 756 C CA . GLU A 1 94 ? -5.367 4.494 15.916 1.00 98.56 94 GLU A CA 1
ATOM 757 C C . GLU A 1 94 ? -3.920 4.012 15.770 1.00 98.56 94 GLU A C 1
ATOM 759 O O . GLU A 1 94 ? -3.009 4.796 16.021 1.00 98.56 94 GLU A O 1
ATOM 764 N N . SER A 1 95 ? -3.677 2.806 15.240 1.00 98.69 95 SER A N 1
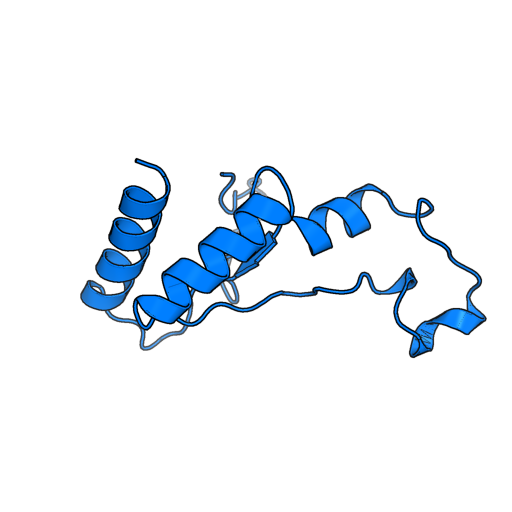ATOM 765 C CA . SER A 1 95 ? -2.309 2.351 14.951 1.00 98.69 95 SER A CA 1
ATOM 766 C C . SER A 1 95 ? -1.597 3.254 13.935 1.00 98.69 95 SER A C 1
ATOM 768 O O . SER A 1 95 ? -0.414 3.550 14.086 1.00 98.69 95 SER A O 1
ATOM 770 N N . ILE A 1 96 ? -2.296 3.742 12.903 1.00 98.50 96 ILE A N 1
ATOM 771 C CA . ILE A 1 96 ? -1.703 4.691 11.947 1.00 98.50 96 ILE A CA 1
ATOM 772 C C . ILE A 1 96 ? -1.375 6.024 12.635 1.00 98.50 96 ILE A C 1
ATOM 774 O O . ILE A 1 96 ? -0.302 6.576 12.398 1.00 98.50 96 ILE A O 1
ATOM 778 N N . LYS A 1 97 ? -2.269 6.551 13.479 1.00 98.19 97 LYS A N 1
ATOM 779 C CA . LYS A 1 97 ? -2.016 7.794 14.227 1.00 98.19 97 LYS A CA 1
ATOM 780 C C . LYS A 1 97 ? -0.825 7.658 15.171 1.00 98.19 97 LYS A C 1
ATOM 782 O O . LYS A 1 97 ? 0.020 8.548 15.193 1.00 98.19 97 LYS A O 1
ATOM 787 N N . GLU A 1 98 ? -0.747 6.555 15.911 1.00 98.50 98 GLU A N 1
ATOM 788 C CA . GLU A 1 98 ? 0.347 6.275 16.842 1.00 98.50 98 GLU A CA 1
ATOM 789 C C . GLU A 1 98 ? 1.692 6.213 16.111 1.00 98.50 98 GLU A C 1
ATOM 791 O O . GLU A 1 98 ? 2.653 6.843 16.538 1.00 98.50 98 GLU A O 1
ATOM 796 N N . PHE A 1 99 ? 1.746 5.557 14.948 1.00 98.50 99 PHE A N 1
ATOM 797 C CA . PHE A 1 99 ? 2.957 5.491 14.126 1.00 98.50 99 PHE A CA 1
ATOM 798 C C . PHE A 1 99 ? 3.479 6.866 13.661 1.00 98.50 99 PHE A C 1
ATOM 800 O O . PHE A 1 99 ? 4.682 7.023 13.435 1.00 98.50 99 PHE A O 1
ATOM 807 N N . PHE A 1 100 ? 2.585 7.839 13.457 1.00 97.06 100 PHE A N 1
ATOM 808 C CA . PHE A 1 100 ? 2.922 9.182 12.966 1.00 97.06 100 PHE A CA 1
ATOM 809 C C . PHE A 1 100 ? 3.002 10.259 14.056 1.00 97.06 100 PHE A C 1
ATOM 811 O O . PHE A 1 100 ? 3.277 11.414 13.716 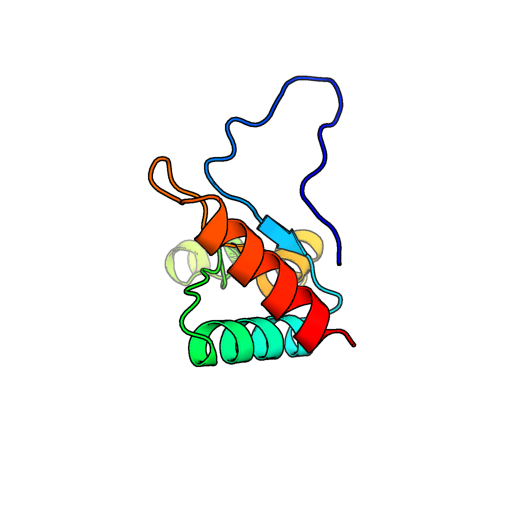1.00 97.06 100 PHE A O 1
ATOM 818 N N . SER A 1 101 ? 2.749 9.901 15.316 1.00 92.50 101 SER A N 1
ATOM 819 C CA . SER A 1 101 ? 2.922 10.793 16.471 1.00 92.50 101 SER A CA 1
ATOM 820 C C . SER A 1 101 ? 4.403 10.986 16.796 1.00 92.50 101 SER A C 1
ATOM 822 O O . SER A 1 101 ? 4.765 12.126 17.161 1.00 92.50 101 SER A O 1
#

Solvent-accessible surface area (backbone atoms only — not comparable to full-atom values): 6180 Å² total; per-residue (Å²): 118,49,68,81,80,74,85,82,86,62,80,83,87,55,80,62,46,52,34,38,39,98,37,42,71,62,35,55,51,49,51,51,55,35,43,78,71,75,40,71,67,47,64,94,42,70,65,40,71,61,72,35,77,93,38,51,90,73,70,58,57,93,73,78,50,56,68,55,51,51,45,27,44,12,43,43,27,49,81,54,60,98,82,69,46,72,69,56,53,49,50,54,53,50,53,53,50,62,76,74,107

Foldseek 3Di:
DAWDDDPPPDDDPCPWTKDFAPWLVLVVVLQVLCVVVVWHKAQPALDQPCRDPVNVVVVDDPPPCPVSNRPSRTMITGDDDPPDDPVNVVSSVVSVVVSVD

Secondary structure (DSSP, 8-state):
-B-----SS-----S-EEEE-SSHHHHHHHHHHHHHTT---B-S-SS-GGGSGGGGGG---TTSSHHHHHHHHHEEEEP--TT--HHHHHHHHHHHHHHH-